Protein AF-A0A952JEX8-F1 (afdb_monomer_lite)

Radius of gyration: 13.99 Å; chains: 1; bounding box: 30×25×37 Å

Foldseek 3Di:
DEAEEEAADAPDDDDPQQVQKDWPAWEQDDPVSQKIKTKIKHAADPDDKYWYKYFYDYPDPAEGEIEITIDRVPGPHRDMDIDIDMDGNNVVCNDPNHNWYAYVNRTYD

Structure (mmCIF, N/CA/C/O backbone):
data_AF-A0A952JEX8-F1
#
_entry.id   AF-A0A952JEX8-F1
#
loop_
_atom_site.group_PDB
_atom_site.id
_atom_site.type_symbol
_atom_site.label_atom_id
_atom_site.label_alt_id
_atom_site.label_comp_id
_atom_site.label_asym_id
_atom_site.label_entity_id
_atom_site.label_seq_id
_atom_site.pdbx_PDB_ins_code
_atom_site.Cartn_x
_atom_site.Cartn_y
_atom_site.Cartn_z
_atom_site.occupancy
_atom_site.B_iso_or_equiv
_atom_site.auth_seq_id
_atom_site.auth_comp_id
_atom_site.auth_asym_id
_atom_site.auth_atom_id
_atom_site.pdbx_PDB_model_num
ATOM 1 N N . MET A 1 1 ? 9.054 -10.906 -0.743 1.00 55.97 1 MET A N 1
ATOM 2 C CA . MET A 1 1 ? 7.869 -10.959 0.148 1.00 55.97 1 MET A CA 1
ATOM 3 C C . MET A 1 1 ? 7.449 -9.541 0.515 1.00 55.97 1 MET A C 1
ATOM 5 O O . MET A 1 1 ? 8.336 -8.776 0.884 1.00 55.97 1 MET A O 1
ATOM 9 N N . PRO A 1 2 ? 6.155 -9.188 0.428 1.00 80.06 2 PRO A N 1
ATOM 10 C CA . PRO A 1 2 ? 5.648 -7.878 0.843 1.00 80.06 2 PRO A CA 1
ATOM 11 C C . PRO A 1 2 ? 5.882 -7.660 2.343 1.00 80.06 2 PRO A C 1
ATOM 13 O O . PRO A 1 2 ? 5.553 -8.528 3.155 1.00 80.06 2 PRO A O 1
ATOM 16 N N . LYS A 1 3 ? 6.475 -6.522 2.718 1.00 87.88 3 LYS A N 1
ATOM 17 C CA . LYS A 1 3 ? 6.835 -6.218 4.115 1.00 87.88 3 LYS A CA 1
ATOM 18 C C . LYS A 1 3 ? 5.897 -5.175 4.710 1.00 87.88 3 LYS A C 1
ATOM 20 O O . LYS A 1 3 ? 5.439 -4.284 4.008 1.00 87.88 3 LYS A O 1
ATOM 25 N N . VAL A 1 4 ? 5.645 -5.281 6.014 1.00 88.75 4 VAL A N 1
ATOM 26 C CA . VAL A 1 4 ? 4.897 -4.283 6.788 1.00 88.75 4 VAL A CA 1
ATOM 27 C C . VAL A 1 4 ? 5.790 -3.766 7.909 1.00 88.75 4 VAL A C 1
ATOM 29 O O . VAL A 1 4 ? 6.262 -4.559 8.724 1.00 88.75 4 VAL A O 1
ATOM 32 N N . LEU A 1 5 ? 6.008 -2.454 7.958 1.00 90.69 5 LEU A N 1
ATOM 33 C CA . LEU A 1 5 ? 6.884 -1.789 8.919 1.00 90.69 5 LEU A CA 1
ATOM 34 C C . LEU A 1 5 ? 6.110 -0.765 9.752 1.00 90.69 5 LEU A C 1
ATOM 36 O O . LEU A 1 5 ? 5.244 -0.044 9.257 1.00 90.69 5 LEU A O 1
ATOM 40 N N . LEU A 1 6 ? 6.443 -0.700 11.040 1.00 87.81 6 LEU A N 1
ATOM 41 C CA . LEU A 1 6 ? 5.962 0.330 11.955 1.00 87.81 6 LEU A CA 1
ATOM 42 C C . LEU A 1 6 ? 7.071 1.367 12.118 1.00 87.81 6 LEU A C 1
ATOM 44 O O . LEU A 1 6 ? 8.112 1.062 12.699 1.00 87.81 6 LEU A O 1
ATOM 48 N N . ASN A 1 7 ? 6.854 2.575 11.611 1.00 86.44 7 ASN A N 1
ATOM 49 C CA . ASN A 1 7 ? 7.814 3.663 11.726 1.00 86.44 7 ASN A CA 1
ATOM 50 C C . ASN A 1 7 ? 7.492 4.509 12.967 1.00 86.44 7 ASN A C 1
ATOM 52 O O . ASN A 1 7 ? 6.348 4.909 13.179 1.00 86.44 7 ASN A O 1
ATOM 56 N N . LYS A 1 8 ? 8.501 4.749 13.811 1.00 85.06 8 LYS A N 1
ATOM 57 C CA . LYS A 1 8 ? 8.367 5.529 15.051 1.00 85.06 8 LYS A CA 1
ATOM 58 C C . LYS A 1 8 ? 8.482 7.040 14.832 1.00 85.06 8 LYS A C 1
ATOM 60 O O . LYS A 1 8 ? 8.188 7.801 15.746 1.00 85.06 8 LYS A O 1
ATOM 65 N N . ASN A 1 9 ? 8.894 7.485 13.651 1.00 86.06 9 ASN A N 1
ATOM 66 C CA . ASN A 1 9 ? 8.922 8.899 13.319 1.00 86.06 9 ASN A CA 1
ATOM 67 C C . ASN A 1 9 ? 7.531 9.343 12.837 1.00 86.06 9 ASN A C 1
ATOM 69 O O . ASN A 1 9 ? 6.966 8.747 11.919 1.00 86.06 9 ASN A O 1
ATOM 73 N N . LYS A 1 10 ? 6.973 10.369 13.489 1.00 78.19 10 LYS A N 1
ATOM 74 C CA . LYS A 1 10 ? 5.641 10.907 13.182 1.00 78.19 10 LYS A CA 1
ATOM 75 C C . LYS A 1 10 ? 5.612 11.776 11.920 1.00 78.19 10 LYS A C 1
ATOM 77 O O . LYS A 1 10 ? 4.573 11.875 11.277 1.00 78.19 10 LYS A O 1
ATOM 82 N N . ASP A 1 11 ? 6.747 12.387 11.588 1.00 80.44 11 ASP A N 1
ATOM 83 C CA . ASP A 1 11 ? 6.884 13.341 10.485 1.00 80.44 11 ASP A CA 1
ATOM 84 C C . ASP A 1 11 ? 7.460 12.672 9.229 1.00 80.44 11 ASP A C 1
ATOM 86 O O . ASP A 1 11 ? 7.602 13.306 8.186 1.00 80.44 11 ASP A O 1
ATOM 90 N N . TRP A 1 12 ? 7.778 11.377 9.318 1.00 88.50 12 TRP A N 1
ATOM 91 C CA . TRP A 1 12 ? 8.317 10.626 8.197 1.00 88.50 12 TRP A CA 1
ATOM 92 C C . TRP A 1 12 ? 7.292 10.500 7.069 1.00 88.50 12 TRP A C 1
ATOM 94 O O . TRP A 1 12 ? 6.126 10.147 7.283 1.00 88.50 12 TRP A O 1
ATOM 104 N N . LYS A 1 13 ? 7.776 10.751 5.857 1.00 87.62 13 LYS A N 1
ATOM 105 C CA . LYS A 1 13 ? 7.082 10.567 4.590 1.00 87.62 13 LYS A CA 1
ATOM 106 C C . LYS A 1 13 ? 8.073 9.956 3.598 1.00 87.62 13 LYS A C 1
ATOM 108 O O . LYS A 1 13 ? 9.268 10.216 3.747 1.00 87.62 13 LYS A O 1
ATOM 113 N N . PRO A 1 14 ? 7.594 9.166 2.630 1.00 91.56 14 PRO A N 1
ATOM 114 C CA . PRO A 1 14 ? 8.455 8.660 1.576 1.00 91.56 14 PRO A CA 1
ATOM 115 C C . PRO A 1 14 ? 8.894 9.786 0.639 1.00 91.56 14 PRO A C 1
ATOM 117 O O . PRO A 1 14 ? 8.210 10.811 0.516 1.00 91.56 14 PRO A O 1
ATOM 120 N N . GLU A 1 15 ? 10.018 9.576 -0.029 1.00 91.81 15 GLU A N 1
ATOM 121 C CA . GLU A 1 15 ? 10.474 10.420 -1.128 1.00 91.81 15 GLU A CA 1
ATOM 122 C C . GLU A 1 15 ? 9.599 10.221 -2.375 1.00 91.81 15 GLU A C 1
ATOM 124 O O . GLU A 1 15 ? 8.876 9.235 -2.506 1.00 91.81 15 GLU A O 1
ATOM 129 N N . ASN A 1 16 ? 9.649 11.161 -3.322 1.00 87.94 16 ASN A N 1
ATOM 130 C CA . ASN A 1 16 ? 8.829 11.073 -4.537 1.00 87.94 16 ASN A CA 1
ATOM 131 C C . ASN A 1 16 ? 9.196 9.860 -5.405 1.00 87.94 16 ASN A C 1
ATOM 133 O O . ASN A 1 16 ? 8.321 9.239 -5.998 1.00 87.94 16 ASN A O 1
ATOM 137 N N . THR A 1 17 ? 10.479 9.511 -5.450 1.00 87.69 17 THR A N 1
ATOM 138 C CA . THR A 1 17 ? 11.012 8.339 -6.160 1.00 87.69 17 THR A CA 1
ATOM 139 C C . THR A 1 17 ? 10.488 7.030 -5.571 1.00 87.69 17 THR A C 1
ATOM 141 O O . THR A 1 17 ? 10.158 6.107 -6.306 1.00 87.69 17 THR A O 1
ATOM 144 N N . GLU A 1 18 ? 10.322 6.977 -4.250 1.00 90.56 18 GLU A N 1
ATOM 145 C CA . GLU A 1 18 ? 9.766 5.838 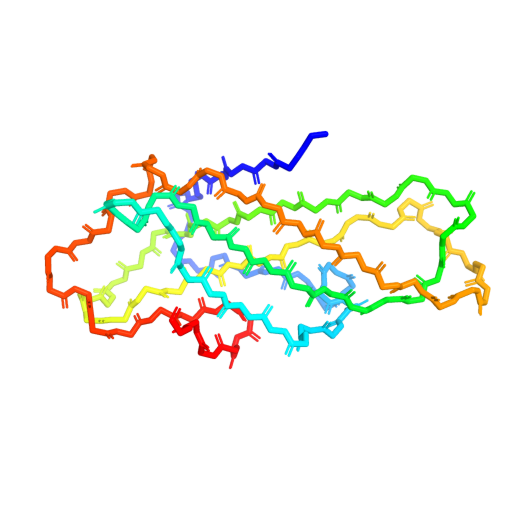-3.514 1.00 90.56 18 GLU A CA 1
ATOM 146 C C . GLU A 1 18 ? 8.258 5.642 -3.746 1.00 90.56 18 GLU A C 1
ATOM 148 O O . GLU A 1 18 ? 7.694 4.621 -3.344 1.00 90.56 18 GLU A O 1
ATOM 153 N N . ILE A 1 19 ? 7.581 6.616 -4.361 1.00 92.06 19 ILE A N 1
ATOM 154 C CA . ILE A 1 19 ? 6.143 6.581 -4.660 1.00 92.06 19 ILE A CA 1
ATOM 155 C C . ILE A 1 19 ? 5.837 6.751 -6.149 1.00 92.06 19 ILE A C 1
ATOM 157 O O . ILE A 1 19 ? 4.704 7.086 -6.498 1.00 92.06 19 ILE A O 1
ATOM 161 N N . ASP A 1 20 ? 6.816 6.491 -7.021 1.00 91.62 20 ASP A N 1
ATOM 162 C CA . ASP A 1 20 ? 6.665 6.558 -8.479 1.00 91.62 20 ASP A CA 1
ATOM 163 C C . ASP A 1 20 ? 5.906 5.339 -9.039 1.00 91.62 20 ASP A C 1
ATOM 165 O O . ASP A 1 20 ? 6.408 4.491 -9.779 1.00 91.62 20 ASP A O 1
ATOM 169 N N . PHE A 1 21 ? 4.656 5.209 -8.604 1.00 94.12 21 PHE A N 1
ATOM 170 C CA . PHE A 1 21 ? 3.712 4.197 -9.048 1.00 94.12 21 PHE A CA 1
ATOM 171 C C . PHE A 1 21 ? 2.280 4.699 -8.869 1.00 94.12 21 PHE A C 1
ATOM 173 O O . PHE A 1 21 ? 1.968 5.557 -8.044 1.00 94.12 21 PHE A O 1
ATOM 180 N N . GLN A 1 22 ? 1.355 4.096 -9.605 1.00 95.69 22 GLN A N 1
ATOM 181 C CA . GLN A 1 22 ? -0.066 4.382 -9.496 1.00 95.69 22 GLN A CA 1
ATOM 182 C C . GLN A 1 22 ? -0.788 3.266 -8.739 1.00 95.69 22 GLN A C 1
ATOM 184 O O . GLN A 1 22 ? -0.752 2.103 -9.140 1.00 95.69 22 GLN A O 1
ATOM 189 N N . ILE A 1 23 ? -1.530 3.616 -7.688 1.00 97.06 23 ILE A N 1
ATOM 190 C CA . ILE A 1 23 ? -2.467 2.692 -7.033 1.00 97.06 23 ILE A CA 1
ATOM 191 C C . ILE A 1 23 ? -3.755 2.643 -7.859 1.00 97.06 23 ILE A C 1
ATOM 193 O O . ILE A 1 23 ? -4.439 3.649 -8.022 1.00 97.06 23 ILE A O 1
ATOM 197 N N . SER A 1 24 ? -4.097 1.464 -8.375 1.00 96.81 24 SER A N 1
ATOM 198 C CA . SER A 1 24 ? -5.342 1.231 -9.122 1.00 96.81 24 SER A CA 1
ATOM 199 C C . SER A 1 24 ? -6.500 0.822 -8.214 1.00 96.81 24 SER A C 1
ATOM 201 O O . SER A 1 24 ? -7.653 1.158 -8.475 1.00 96.81 24 SER A O 1
ATOM 203 N N . SER A 1 25 ? -6.210 0.090 -7.140 1.00 97.38 25 SER A N 1
ATOM 204 C CA . SER A 1 25 ? -7.203 -0.293 -6.137 1.00 97.38 25 SER A CA 1
ATOM 205 C C . SER A 1 25 ? -6.522 -0.659 -4.829 1.00 97.38 25 SER A C 1
ATOM 207 O O . SER A 1 25 ? -5.456 -1.266 -4.857 1.00 97.38 25 SER A O 1
ATOM 209 N N . ALA A 1 26 ? -7.174 -0.376 -3.705 1.00 97.00 26 ALA A N 1
ATOM 210 C CA . ALA A 1 26 ? -6.768 -0.853 -2.391 1.00 97.00 26 ALA A CA 1
ATOM 211 C C . ALA A 1 26 ? -8.011 -1.228 -1.575 1.00 97.00 26 ALA A C 1
ATOM 213 O O . ALA A 1 26 ? -8.916 -0.404 -1.409 1.00 97.00 26 ALA A O 1
ATOM 214 N N . THR A 1 27 ? -8.056 -2.462 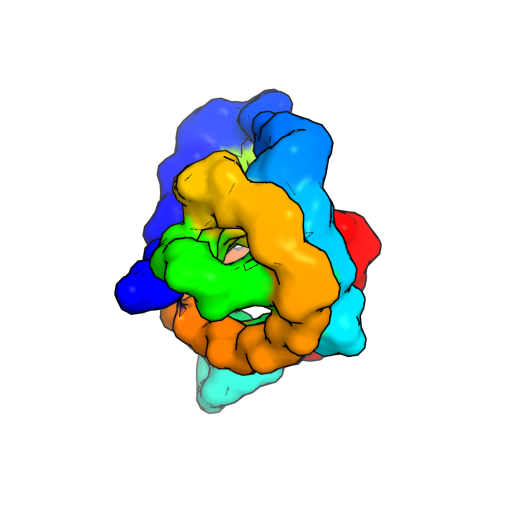-1.079 1.00 95.38 27 THR A N 1
ATOM 215 C CA . THR A 1 27 ? -9.208 -3.022 -0.361 1.00 95.38 27 THR A CA 1
ATOM 216 C C . THR A 1 27 ? -8.771 -3.818 0.858 1.00 95.38 27 THR A C 1
ATOM 218 O O . THR A 1 27 ? -7.811 -4.594 0.792 1.00 95.38 27 THR A O 1
ATOM 221 N N . LEU A 1 28 ? -9.497 -3.678 1.965 1.00 91.94 28 LEU A N 1
ATOM 222 C CA . LEU A 1 28 ? -9.341 -4.571 3.109 1.00 91.94 28 LEU A CA 1
ATOM 223 C C . LEU A 1 28 ? -10.177 -5.838 2.936 1.00 91.94 28 LEU A C 1
ATOM 225 O O . LEU A 1 28 ? -11.393 -5.789 2.770 1.00 91.94 28 LEU A O 1
ATOM 229 N N . SER A 1 29 ? -9.525 -6.989 3.062 1.00 88.75 29 SER A N 1
ATOM 230 C CA . SER A 1 29 ? -10.145 -8.306 2.942 1.00 88.75 29 SER A CA 1
ATOM 231 C C . SER A 1 29 ? -9.890 -9.182 4.178 1.00 88.75 29 SER A C 1
ATOM 233 O O . SER A 1 29 ? -9.088 -8.870 5.071 1.00 88.75 29 SER A O 1
ATOM 235 N N . GLY A 1 30 ? -10.615 -10.302 4.244 1.00 80.75 30 GLY A N 1
ATOM 236 C CA . GLY A 1 30 ? -10.546 -11.282 5.329 1.00 80.75 30 GLY A CA 1
ATOM 237 C C . GLY A 1 30 ? -11.526 -11.016 6.476 1.00 80.75 30 GLY A C 1
ATOM 238 O O . GLY A 1 30 ? -11.977 -9.894 6.699 1.00 80.75 30 GLY A O 1
ATOM 239 N N . LYS A 1 31 ? -11.832 -12.064 7.258 1.00 70.81 31 LYS A N 1
ATOM 240 C CA . LYS A 1 31 ? -12.864 -12.049 8.322 1.00 70.81 31 LYS A CA 1
ATOM 241 C C . LYS A 1 31 ? -12.688 -10.934 9.366 1.00 70.81 31 LYS A C 1
ATOM 243 O O . LYS A 1 31 ? -13.658 -10.527 9.991 1.00 70.81 31 LYS A O 1
ATOM 248 N N . LYS A 1 32 ? -11.455 -10.456 9.573 1.00 75.12 32 LYS A N 1
ATOM 249 C CA . LYS A 1 32 ? -11.108 -9.384 10.525 1.00 75.12 32 LYS A CA 1
ATOM 250 C C . LYS A 1 32 ? -10.455 -8.170 9.854 1.00 75.12 32 LYS A C 1
ATOM 252 O O . LYS A 1 32 ? -9.757 -7.424 10.536 1.00 75.12 32 LYS A O 1
ATOM 257 N N . LYS A 1 33 ? -10.617 -8.001 8.533 1.00 81.00 33 LYS A N 1
ATOM 258 C CA . LYS A 1 33 ? -9.929 -6.954 7.751 1.00 81.00 33 LYS A CA 1
ATOM 259 C C . LYS A 1 33 ? -8.412 -6.943 8.005 1.00 81.00 33 LYS A C 1
ATOM 261 O O . LYS A 1 33 ? -7.793 -5.906 8.223 1.00 81.00 33 LYS A O 1
ATOM 266 N N . ASN A 1 34 ? -7.824 -8.137 8.069 1.00 88.62 34 ASN A N 1
ATOM 267 C CA . ASN A 1 34 ? -6.418 -8.357 8.412 1.00 88.62 34 ASN A CA 1
ATOM 268 C C . ASN A 1 34 ? -5.509 -8.440 7.182 1.00 88.62 34 ASN A C 1
ATOM 270 O O . ASN A 1 34 ? -4.301 -8.626 7.334 1.00 88.62 34 ASN A O 1
ATOM 274 N N . SER A 1 35 ? -6.082 -8.311 5.991 1.00 91.62 35 SER A N 1
ATOM 275 C CA . SER A 1 35 ? -5.361 -8.302 4.734 1.00 91.62 35 SER A CA 1
ATOM 276 C C . SER A 1 35 ? -5.659 -7.019 3.973 1.00 91.62 35 SER A C 1
ATOM 278 O O . SER A 1 35 ? -6.822 -6.667 3.810 1.00 91.62 35 SER A O 1
ATOM 280 N N . LEU A 1 36 ? -4.616 -6.342 3.506 1.00 94.25 36 LEU A N 1
ATOM 281 C CA . LEU A 1 36 ? -4.719 -5.239 2.560 1.00 94.25 36 LEU A CA 1
ATOM 282 C C . LEU A 1 36 ? -4.284 -5.751 1.192 1.00 94.25 36 LEU A C 1
ATOM 284 O O . LEU A 1 36 ? -3.125 -6.125 1.007 1.00 94.25 36 LEU A O 1
ATOM 288 N N . GLU A 1 37 ? -5.222 -5.784 0.259 1.00 96.00 37 GLU A N 1
ATOM 289 C CA . GLU A 1 37 ? -4.991 -6.162 -1.131 1.00 96.00 37 GLU A CA 1
ATOM 290 C C . GLU A 1 37 ? -4.909 -4.882 -1.957 1.00 96.00 37 GLU A C 1
ATOM 292 O O . GLU A 1 37 ? -5.815 -4.049 -1.914 1.00 96.00 37 GLU A O 1
ATOM 297 N N . THR A 1 38 ? -3.795 -4.692 -2.659 1.00 96.38 38 THR A N 1
ATOM 298 C CA . THR A 1 38 ? -3.542 -3.509 -3.481 1.00 96.38 38 THR A CA 1
ATOM 299 C C . THR A 1 38 ? -3.112 -3.910 -4.882 1.00 96.38 38 THR A C 1
ATOM 301 O O . THR A 1 38 ? -2.400 -4.898 -5.062 1.00 96.38 38 THR A O 1
ATOM 304 N N . LYS A 1 39 ? -3.543 -3.138 -5.877 1.00 97.25 39 LYS A N 1
ATOM 305 C CA . LYS A 1 39 ? -3.076 -3.253 -7.259 1.00 97.25 39 LYS A CA 1
ATOM 306 C C . LYS A 1 39 ? -2.327 -1.988 -7.617 1.00 97.25 39 LYS A C 1
ATOM 308 O O . LYS A 1 39 ? -2.881 -0.894 -7.492 1.00 97.25 39 LYS A O 1
ATOM 313 N N . VAL A 1 40 ? -1.094 -2.144 -8.075 1.00 96.50 40 VAL A N 1
ATOM 314 C CA . VAL A 1 40 ? -0.225 -1.034 -8.470 1.00 96.50 40 VAL A CA 1
ATOM 315 C C . VAL A 1 40 ? 0.193 -1.158 -9.925 1.00 96.50 40 VAL A C 1
ATOM 317 O O . VAL A 1 40 ? 0.287 -2.264 -10.459 1.00 96.50 40 VAL A O 1
ATOM 320 N N . LYS A 1 41 ? 0.446 -0.012 -10.548 1.00 95.69 41 LYS A N 1
ATOM 321 C CA . LYS A 1 41 ? 1.017 0.110 -11.886 1.00 95.69 41 LYS A CA 1
ATOM 322 C C . LYS A 1 41 ? 2.287 0.938 -11.813 1.00 95.69 41 LYS A C 1
ATOM 324 O O . LYS A 1 41 ? 2.268 1.986 -11.174 1.00 95.69 41 LYS A O 1
ATOM 329 N N . TYR A 1 42 ? 3.360 0.485 -12.438 1.00 93.69 42 TYR A N 1
ATOM 330 C CA . TYR A 1 42 ? 4.643 1.186 -12.427 1.00 93.69 42 TYR A CA 1
ATOM 331 C C . TYR A 1 42 ? 5.443 0.886 -13.696 1.00 93.69 42 TYR A C 1
ATOM 333 O O . TYR A 1 42 ? 5.191 -0.113 -14.379 1.00 93.69 42 TYR A O 1
ATOM 341 N N . GLY A 1 43 ? 6.375 1.783 -14.016 1.00 92.06 43 GLY A N 1
ATOM 342 C CA . GLY A 1 43 ? 7.366 1.584 -15.072 1.00 92.06 43 GLY A CA 1
ATOM 343 C C . GLY A 1 43 ? 8.535 0.720 -14.593 1.00 92.06 43 GLY A C 1
ATOM 344 O O . GLY A 1 43 ? 8.844 0.698 -13.402 1.00 92.06 43 GLY A O 1
ATOM 345 N N . GLY A 1 44 ? 9.170 0.004 -15.516 1.00 88.38 44 GLY A N 1
ATOM 346 C CA . GLY A 1 44 ? 10.209 -0.983 -15.213 1.00 88.38 44 GLY A CA 1
ATOM 347 C C . GLY A 1 44 ? 9.680 -2.413 -15.296 1.00 88.38 44 GLY A C 1
ATOM 348 O O . GLY A 1 44 ? 8.658 -2.672 -15.930 1.00 88.38 44 GLY A O 1
ATOM 349 N N . GLY A 1 45 ? 10.382 -3.359 -14.679 1.00 83.56 45 GLY A N 1
ATOM 350 C CA . GLY A 1 45 ? 10.021 -4.783 -14.648 1.00 83.56 45 GLY A CA 1
ATOM 351 C C . GLY A 1 45 ? 11.094 -5.710 -15.209 1.00 83.56 45 GLY A C 1
ATOM 352 O O . GLY A 1 45 ? 10.897 -6.924 -15.250 1.00 83.56 45 GLY A O 1
ATOM 353 N N . CYS A 1 46 ? 12.220 -5.148 -15.637 1.00 87.62 46 CYS A N 1
ATOM 354 C CA . CYS A 1 46 ? 13.405 -5.894 -16.024 1.00 87.62 46 CYS A CA 1
ATOM 355 C C . CYS A 1 46 ? 14.239 -6.304 -14.787 1.00 87.62 46 CYS A C 1
ATOM 357 O O . CYS A 1 46 ? 15.002 -7.270 -14.855 1.00 87.62 46 CYS A O 1
ATOM 359 N N . ARG A 1 47 ? 14.099 -5.595 -13.657 1.00 88.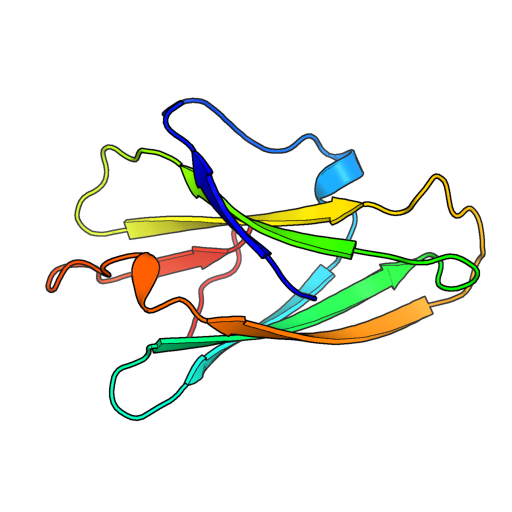62 47 ARG A N 1
ATOM 360 C CA . ARG A 1 47 ? 14.723 -5.923 -12.363 1.00 88.62 47 ARG A CA 1
ATOM 361 C C . ARG A 1 47 ? 13.690 -6.283 -11.300 1.00 88.62 47 ARG A C 1
ATOM 363 O O . ARG A 1 47 ? 12.480 -6.254 -11.518 1.00 88.62 47 ARG A O 1
ATOM 370 N N . VAL A 1 48 ? 14.180 -6.675 -10.127 1.00 87.06 48 VAL A N 1
ATOM 371 C CA . VAL A 1 48 ? 13.325 -7.011 -8.989 1.00 87.06 48 VAL A CA 1
ATOM 372 C C . VAL A 1 48 ? 12.801 -5.729 -8.356 1.00 87.06 48 VAL A C 1
ATOM 374 O O . VAL A 1 48 ? 13.546 -4.995 -7.719 1.00 87.06 48 VAL A O 1
ATOM 377 N N . HIS A 1 49 ? 11.493 -5.519 -8.451 1.00 90.06 49 HIS A N 1
ATOM 378 C CA . HIS A 1 49 ? 10.818 -4.453 -7.724 1.00 90.06 49 HIS A CA 1
ATOM 379 C C . HIS A 1 49 ? 10.288 -4.968 -6.390 1.00 90.06 49 HIS A C 1
ATOM 381 O O . HIS A 1 49 ? 9.701 -6.055 -6.305 1.00 90.06 49 HIS A O 1
ATOM 387 N N . SER A 1 50 ? 10.457 -4.176 -5.336 1.00 91.81 50 SER A N 1
ATOM 388 C CA . SER A 1 50 ? 9.952 -4.527 -4.012 1.00 91.81 50 SER A CA 1
ATOM 389 C C . SER A 1 50 ? 9.018 -3.458 -3.469 1.00 91.81 50 SER A C 1
ATOM 391 O O . SER A 1 50 ? 9.174 -2.275 -3.746 1.00 91.81 50 SER A O 1
ATOM 393 N N . PHE A 1 51 ? 8.025 -3.900 -2.699 1.00 94.44 51 PHE A N 1
ATOM 394 C CA . PHE A 1 51 ? 7.032 -3.023 -2.100 1.00 94.44 51 PHE A CA 1
ATOM 395 C C . PHE A 1 51 ? 6.960 -3.234 -0.594 1.00 94.44 51 PHE A C 1
ATOM 397 O O . PHE A 1 51 ? 6.920 -4.372 -0.098 1.00 94.44 51 PHE A O 1
ATOM 404 N N . GLN A 1 52 ? 6.909 -2.124 0.134 1.00 95.00 52 GLN A N 1
ATOM 405 C CA . GLN A 1 52 ? 6.850 -2.102 1.588 1.00 95.00 52 GLN A CA 1
ATOM 406 C C . GLN A 1 52 ? 5.712 -1.203 2.055 1.00 95.00 52 GLN A C 1
ATOM 408 O O . GLN A 1 52 ? 5.560 -0.078 1.597 1.00 95.00 52 GLN A O 1
ATOM 413 N N . LEU A 1 53 ? 4.905 -1.705 2.984 1.00 95.06 53 LEU A N 1
ATOM 414 C CA . LEU A 1 53 ? 3.837 -0.950 3.617 1.00 95.06 53 LEU A CA 1
ATOM 415 C C . LEU A 1 53 ? 4.333 -0.401 4.953 1.00 95.06 53 LEU A C 1
ATOM 417 O O . LEU A 1 53 ? 4.661 -1.158 5.865 1.00 95.06 53 LEU A O 1
ATOM 421 N N . ILE A 1 54 ? 4.345 0.912 5.091 1.00 93.06 54 ILE A N 1
ATOM 422 C CA . ILE A 1 54 ? 4.847 1.625 6.256 1.00 93.06 54 ILE A CA 1
ATOM 423 C C . ILE A 1 54 ? 3.681 2.314 6.961 1.00 93.06 54 ILE A C 1
ATOM 425 O O . ILE A 1 54 ? 2.890 3.040 6.357 1.00 93.06 54 ILE A O 1
ATOM 429 N N . LYS A 1 55 ? 3.586 2.091 8.272 1.00 90.88 55 LYS A N 1
ATOM 430 C CA . LYS A 1 55 ? 2.688 2.818 9.169 1.00 90.88 55 LYS A CA 1
ATOM 431 C C . LYS A 1 55 ? 3.521 3.707 10.096 1.00 90.88 55 LYS A C 1
ATOM 433 O O . LYS A 1 55 ? 4.140 3.165 11.017 1.00 90.88 55 LYS A O 1
ATOM 438 N N . PRO A 1 56 ? 3.531 5.033 9.908 1.00 87.50 56 PRO A N 1
ATOM 439 C CA . PRO A 1 56 ? 4.159 5.939 10.854 1.00 87.50 56 PRO A CA 1
ATOM 440 C C . PRO A 1 56 ? 3.326 6.105 12.127 1.00 87.50 56 PRO A C 1
ATOM 442 O O . PRO A 1 56 ? 2.143 5.744 12.194 1.00 87.50 56 PRO A O 1
ATOM 445 N N . ILE A 1 57 ? 3.951 6.674 13.157 1.00 84.19 57 ILE A N 1
ATOM 446 C CA . ILE A 1 57 ? 3.211 7.211 14.297 1.00 84.19 57 ILE A CA 1
ATOM 447 C C . ILE A 1 57 ? 2.367 8.373 13.788 1.00 84.19 57 ILE A C 1
ATOM 449 O O . ILE A 1 57 ? 2.845 9.250 13.086 1.00 84.19 57 ILE A O 1
ATOM 453 N N . GLN A 1 58 ? 1.095 8.389 14.156 1.00 77.38 58 GLN A N 1
ATOM 454 C CA . GLN A 1 58 ? 0.168 9.414 13.701 1.00 77.38 58 GLN A CA 1
ATOM 455 C C . GLN A 1 58 ? -0.658 9.942 14.865 1.00 77.38 58 GLN A C 1
ATOM 457 O O . GLN A 1 58 ? -1.105 9.179 15.727 1.00 77.38 58 GLN A O 1
ATOM 462 N N . ALA A 1 59 ? -0.877 11.257 14.860 1.00 65.75 59 ALA A N 1
ATOM 463 C CA . ALA A 1 59 ? -1.694 11.941 15.855 1.00 65.75 59 ALA A CA 1
ATOM 464 C C . ALA A 1 59 ? -3.199 11.700 15.637 1.00 65.75 59 ALA A C 1
ATOM 466 O O . ALA A 1 59 ? -3.964 11.651 16.601 1.00 65.75 59 ALA A O 1
ATOM 467 N N . SER A 1 60 ? -3.628 11.497 14.382 1.00 79.06 60 SER A N 1
ATOM 468 C CA . SER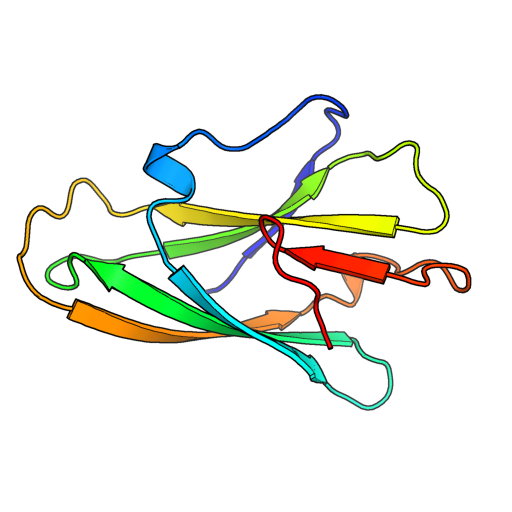 A 1 60 ? -5.043 11.301 14.053 1.00 79.06 60 SER A CA 1
ATOM 469 C C . SER A 1 60 ? -5.587 9.984 14.618 1.00 79.06 60 SER A C 1
ATOM 471 O O . SER A 1 60 ? -4.989 8.909 14.472 1.00 79.06 60 SER A O 1
ATOM 473 N N . LYS A 1 61 ? -6.742 10.082 15.288 1.00 75.56 61 LYS A N 1
ATOM 474 C CA . LYS A 1 61 ? -7.483 8.937 15.837 1.00 75.56 61 LYS A CA 1
ATOM 475 C C . LYS A 1 61 ? -8.429 8.313 14.806 1.00 75.56 61 LYS A C 1
ATOM 477 O O . LYS A 1 61 ? -8.573 7.091 14.808 1.00 75.56 61 LYS A O 1
ATOM 482 N N . ASP A 1 62 ? -8.996 9.134 13.925 1.00 86.06 62 ASP A N 1
ATOM 483 C CA . ASP A 1 62 ? -10.077 8.744 13.012 1.00 86.06 62 ASP A CA 1
ATOM 484 C C . ASP A 1 62 ? -9.558 8.347 11.622 1.00 86.06 62 ASP A C 1
ATOM 486 O O . ASP A 1 62 ? -10.172 7.512 10.956 1.00 86.06 62 ASP A O 1
ATOM 490 N N . THR A 1 63 ? -8.402 8.878 11.213 1.00 87.50 63 THR A N 1
ATOM 491 C CA . THR A 1 63 ? -7.763 8.560 9.929 1.00 87.50 63 THR A CA 1
ATOM 492 C C . THR A 1 63 ? -6.481 7.780 10.161 1.00 87.50 63 THR A C 1
ATOM 494 O O . THR A 1 63 ? -5.617 8.220 10.918 1.00 87.50 63 THR A O 1
ATOM 497 N N . LEU A 1 64 ? -6.332 6.635 9.500 1.00 89.06 64 LEU A N 1
ATOM 498 C CA . LEU A 1 64 ? -5.087 5.878 9.429 1.00 89.06 64 LEU A CA 1
ATOM 499 C C . LEU A 1 64 ? -4.384 6.146 8.101 1.00 89.06 64 LEU A C 1
ATOM 501 O O . LEU A 1 64 ? -4.855 5.706 7.058 1.00 89.06 64 LEU A O 1
ATOM 505 N N . GLN A 1 65 ? -3.245 6.823 8.156 1.00 90.94 65 GLN A N 1
ATOM 506 C CA . GLN A 1 65 ? -2.357 7.013 7.023 1.00 90.94 65 GLN A CA 1
ATOM 507 C C . GLN A 1 65 ? -1.356 5.859 6.945 1.00 90.94 65 GLN A C 1
ATOM 509 O O . GLN A 1 65 ? -0.636 5.562 7.901 1.00 90.94 65 GLN A O 1
ATOM 514 N N . LEU A 1 66 ? -1.302 5.228 5.781 1.00 92.50 66 LEU A N 1
ATOM 515 C CA . LEU A 1 66 ? -0.309 4.240 5.394 1.00 92.50 66 LEU A CA 1
ATOM 516 C C . LEU A 1 66 ? 0.461 4.761 4.182 1.00 92.50 66 LEU A C 1
ATOM 518 O O . LEU A 1 66 ? -0.069 5.524 3.367 1.00 92.50 66 LEU A O 1
ATOM 522 N N . TYR A 1 67 ? 1.706 4.322 4.065 1.00 94.50 67 TYR A N 1
ATOM 523 C CA . TYR A 1 67 ? 2.559 4.613 2.925 1.00 94.50 67 TYR A CA 1
ATOM 524 C C . TYR A 1 67 ? 3.027 3.303 2.312 1.00 94.50 67 TYR A C 1
ATOM 526 O O . TYR A 1 67 ? 3.653 2.486 2.977 1.00 94.50 67 TYR A O 1
ATOM 534 N N . LEU A 1 68 ? 2.679 3.077 1.058 1.00 95.88 68 LEU A N 1
ATOM 535 C CA . LEU A 1 68 ? 3.296 2.085 0.207 1.00 95.88 68 LEU A CA 1
ATOM 536 C C . LEU A 1 68 ? 4.544 2.723 -0.406 1.00 95.88 68 LEU A C 1
ATOM 538 O O . LEU A 1 68 ? 4.467 3.816 -0.960 1.00 95.88 68 LEU A O 1
ATOM 542 N N . VAL A 1 69 ? 5.673 2.046 -0.265 1.00 95.19 69 VAL A N 1
ATOM 543 C CA . VAL A 1 69 ? 6.969 2.445 -0.812 1.00 95.19 69 VAL A CA 1
ATOM 544 C C . VAL A 1 69 ? 7.417 1.400 -1.815 1.00 95.19 69 VAL A C 1
ATOM 546 O O . VAL A 1 69 ? 7.225 0.200 -1.587 1.00 95.19 69 VAL A O 1
ATOM 549 N N . HIS A 1 70 ? 7.987 1.873 -2.912 1.00 93.69 70 HIS A N 1
ATOM 550 C CA . HIS A 1 70 ? 8.504 1.108 -4.030 1.00 93.69 70 HIS A CA 1
ATOM 551 C C . HIS A 1 70 ? 10.015 1.285 -4.120 1.00 93.69 70 HIS A C 1
ATOM 553 O O . HIS A 1 70 ? 10.514 2.401 -4.102 1.00 93.69 70 HIS A O 1
ATOM 559 N N . GLU A 1 71 ? 10.724 0.166 -4.220 1.00 91.50 71 GLU A N 1
ATOM 560 C CA . GLU A 1 71 ? 12.144 0.130 -4.557 1.00 91.50 71 GLU A CA 1
ATOM 561 C C . GLU A 1 71 ? 12.271 -0.475 -5.952 1.00 91.50 71 GLU A C 1
ATOM 563 O O . GLU A 1 71 ? 11.797 -1.598 -6.185 1.00 91.50 71 GLU A O 1
ATOM 568 N N . SER A 1 72 ? 12.867 0.285 -6.868 1.00 86.56 72 SER A N 1
ATOM 569 C CA . SER A 1 72 ? 12.996 -0.076 -8.280 1.00 86.56 72 SER A CA 1
ATOM 570 C C . SER A 1 72 ? 14.380 -0.593 -8.653 1.00 86.56 72 SER A C 1
ATOM 572 O O . SER A 1 72 ? 14.546 -1.044 -9.784 1.00 86.56 72 SER A O 1
ATOM 574 N N . ASP A 1 73 ? 15.361 -0.537 -7.743 1.00 87.81 73 ASP A N 1
ATOM 575 C CA . ASP A 1 73 ? 16.746 -0.945 -8.016 1.00 87.81 73 ASP A CA 1
ATOM 576 C C . ASP A 1 73 ? 17.314 -0.269 -9.284 1.00 87.81 73 ASP A C 1
ATOM 578 O O . ASP A 1 73 ? 17.991 -0.884 -10.113 1.00 87.81 73 ASP A O 1
ATOM 582 N N . ASN A 1 74 ? 16.980 1.017 -9.472 1.00 83.44 74 ASN A N 1
ATOM 583 C CA . ASN A 1 74 ? 17.336 1.830 -10.641 1.00 83.44 74 ASN A CA 1
ATOM 584 C C . ASN A 1 74 ? 16.952 1.193 -11.995 1.00 83.44 74 ASN A C 1
ATOM 586 O O . ASN A 1 74 ? 17.699 1.295 -12.976 1.00 83.44 74 ASN A O 1
ATOM 590 N N . ASP A 1 75 ? 15.806 0.510 -12.064 1.00 86.44 75 ASP A N 1
ATOM 591 C CA . ASP A 1 75 ? 15.305 -0.075 -13.307 1.00 86.44 75 ASP A CA 1
ATOM 592 C C . ASP A 1 75 ? 14.788 0.997 -14.284 1.00 86.44 75 ASP A C 1
ATOM 594 O O . ASP A 1 75 ? 13.708 1.557 -14.116 1.00 86.44 75 ASP A O 1
ATOM 598 N N . MET A 1 76 ? 15.563 1.259 -15.339 1.00 84.94 76 MET A N 1
ATOM 599 C CA . MET A 1 76 ? 15.228 2.209 -16.412 1.00 84.94 76 MET A CA 1
ATOM 600 C C . MET A 1 76 ? 14.463 1.566 -17.586 1.00 84.94 76 MET A C 1
ATOM 602 O O . MET A 1 76 ? 14.296 2.174 -18.648 1.00 84.94 76 MET A O 1
ATOM 606 N N . CYS A 1 77 ? 14.038 0.312 -17.440 1.00 89.31 77 CYS A N 1
ATOM 607 C CA . CYS A 1 77 ? 13.288 -0.425 -18.450 1.00 89.31 77 CYS A CA 1
ATOM 608 C C . CYS A 1 77 ? 11.935 0.250 -18.748 1.00 89.31 77 CYS A C 1
ATOM 610 O O . CYS A 1 77 ? 11.242 0.737 -17.860 1.00 89.31 77 CYS A O 1
ATOM 612 N N . ARG A 1 78 ? 11.527 0.267 -20.024 1.00 88.69 78 ARG A N 1
ATOM 613 C CA . ARG A 1 78 ? 10.272 0.907 -20.478 1.00 88.69 78 ARG A CA 1
ATOM 614 C C . ARG A 1 78 ? 9.045 -0.003 -20.388 1.00 88.69 78 ARG A C 1
ATOM 616 O O . ARG A 1 78 ? 8.001 0.314 -20.955 1.00 88.69 78 ARG A O 1
ATOM 623 N N . ALA A 1 79 ? 9.175 -1.155 -19.737 1.00 90.75 79 ALA A N 1
ATOM 624 C CA . ALA A 1 79 ? 8.042 -2.033 -19.510 1.00 90.75 79 ALA A CA 1
ATOM 625 C C . ALA A 1 79 ? 7.037 -1.368 -18.556 1.00 90.75 79 ALA A C 1
ATOM 627 O O . ALA A 1 79 ? 7.379 -0.484 -17.770 1.00 90.75 79 ALA A O 1
ATOM 628 N N . PHE A 1 80 ? 5.776 -1.775 -18.677 1.00 91.69 80 PHE A N 1
ATOM 629 C CA . PHE A 1 80 ? 4.692 -1.292 -17.836 1.00 91.69 80 PHE A CA 1
ATOM 630 C C . PHE A 1 80 ? 4.068 -2.480 -17.121 1.00 91.69 80 PHE A C 1
ATOM 632 O O . PHE A 1 80 ? 3.476 -3.359 -17.754 1.00 91.69 80 PHE A O 1
ATOM 639 N N . VAL A 1 81 ? 4.226 -2.522 -15.802 1.00 94.06 81 VAL A N 1
ATOM 640 C CA . VAL A 1 81 ? 3.857 -3.680 -14.990 1.00 94.06 81 VAL A CA 1
ATOM 641 C C . VAL A 1 81 ? 2.627 -3.362 -14.163 1.00 94.06 81 VAL A C 1
ATOM 643 O O . VAL A 1 81 ? 2.536 -2.315 -13.523 1.00 94.06 81 VAL A O 1
ATOM 646 N N . MET A 1 82 ? 1.688 -4.307 -14.137 1.00 95.62 82 MET A N 1
ATOM 647 C CA . MET A 1 82 ? 0.604 -4.342 -13.162 1.00 95.62 82 MET A CA 1
ATOM 648 C C . MET A 1 82 ? 0.904 -5.431 -12.142 1.00 95.62 82 MET A C 1
ATOM 650 O O . MET A 1 82 ? 1.148 -6.575 -12.521 1.00 95.62 82 MET A O 1
ATOM 654 N N . ASN A 1 83 ? 0.881 -5.086 -10.857 1.00 93.81 83 ASN A N 1
ATOM 655 C CA . ASN A 1 83 ? 1.188 -6.032 -9.793 1.00 93.81 83 ASN A CA 1
ATOM 656 C C . ASN A 1 83 ? 0.103 -6.033 -8.716 1.00 93.81 83 ASN A C 1
ATOM 658 O O . ASN A 1 83 ? -0.334 -4.974 -8.257 1.00 93.81 83 ASN A O 1
ATOM 662 N N . GLU A 1 84 ? -0.301 -7.229 -8.299 1.00 95.69 84 GLU A N 1
ATOM 663 C CA . GLU A 1 84 ? -1.227 -7.438 -7.190 1.00 95.69 84 GLU A CA 1
ATOM 664 C C . GLU A 1 84 ? -0.437 -7.820 -5.942 1.00 95.69 84 GLU A C 1
ATOM 666 O O . GLU A 1 84 ? 0.292 -8.812 -5.912 1.00 95.69 84 GLU A O 1
ATOM 671 N N . ILE A 1 85 ? -0.570 -7.019 -4.889 1.00 95.31 85 ILE A N 1
ATOM 672 C CA . ILE A 1 85 ? 0.227 -7.151 -3.676 1.00 95.31 85 ILE A CA 1
ATOM 673 C C . ILE A 1 85 ? -0.708 -7.322 -2.489 1.00 95.31 85 ILE A C 1
ATOM 675 O O . ILE A 1 85 ? -1.639 -6.544 -2.275 1.00 95.31 85 ILE A O 1
ATOM 679 N N . LYS A 1 86 ? -0.430 -8.344 -1.683 1.00 95.38 86 LYS A N 1
ATOM 680 C CA . LYS A 1 86 ? -1.190 -8.666 -0.479 1.00 95.38 86 LYS A CA 1
ATOM 681 C C . LYS A 1 86 ? -0.331 -8.466 0.761 1.00 95.38 86 LYS A C 1
ATOM 683 O O . LYS A 1 86 ? 0.697 -9.121 0.926 1.00 95.38 86 LYS A O 1
ATOM 688 N N . PHE A 1 87 ? -0.774 -7.588 1.654 1.00 94.50 87 PHE A N 1
ATOM 689 C CA . PHE A 1 87 ? -0.114 -7.310 2.926 1.00 94.50 87 PHE A CA 1
ATOM 690 C C . PHE A 1 87 ? -0.924 -7.862 4.092 1.00 94.50 87 PHE A C 1
ATOM 692 O O . PHE A 1 87 ? -2.118 -7.600 4.223 1.00 94.50 87 PHE A O 1
ATOM 699 N N . ASN A 1 88 ? -0.256 -8.564 5.006 1.00 91.50 88 ASN A N 1
ATOM 700 C CA . ASN A 1 88 ? -0.853 -8.918 6.287 1.00 91.50 88 ASN A CA 1
ATOM 701 C C . ASN A 1 88 ? -0.788 -7.714 7.239 1.00 91.50 88 ASN A C 1
ATOM 703 O O . ASN A 1 88 ? 0.261 -7.405 7.805 1.00 91.50 88 ASN A O 1
ATOM 707 N N . VAL A 1 89 ? -1.927 -7.058 7.448 1.00 91.00 89 VAL A N 1
ATOM 708 C CA . VAL A 1 89 ? -2.060 -5.850 8.277 1.00 91.00 89 VAL A CA 1
ATOM 709 C C . VAL A 1 89 ? -2.551 -6.134 9.697 1.00 91.00 89 VAL A C 1
ATOM 711 O O . VAL A 1 89 ? -2.801 -5.204 10.462 1.00 91.00 89 VAL A O 1
ATOM 714 N N . SER A 1 90 ? -2.628 -7.406 10.110 1.00 87.12 90 SER A N 1
ATOM 715 C CA . SER A 1 90 ? -3.024 -7.786 11.481 1.00 87.12 90 SER A CA 1
ATOM 716 C C . SER A 1 90 ? -2.187 -7.095 12.567 1.00 87.12 90 SER A C 1
ATOM 718 O O . SER A 1 90 ? -2.712 -6.704 13.610 1.00 87.12 90 SER A O 1
ATOM 720 N N . LYS A 1 91 ? -0.893 -6.875 12.298 1.00 83.31 91 LYS A N 1
ATOM 721 C CA . LYS A 1 91 ? 0.047 -6.208 13.213 1.00 83.31 91 LYS A CA 1
ATOM 722 C C . LYS A 1 91 ? -0.167 -4.698 13.324 1.00 83.31 91 LYS A C 1
ATOM 724 O O . LYS A 1 91 ? 0.327 -4.092 14.272 1.00 83.31 91 LYS A O 1
ATOM 729 N N . LEU A 1 92 ? -0.918 -4.081 12.408 1.00 81.19 92 LEU A N 1
ATOM 730 C CA . LEU A 1 92 ? -1.145 -2.636 12.423 1.00 81.19 92 LEU A CA 1
ATOM 731 C C . LEU A 1 92 ? -2.112 -2.194 13.529 1.00 81.19 92 LEU A C 1
ATOM 733 O O . LEU A 1 92 ? -2.207 -0.989 13.758 1.00 81.19 92 LEU A O 1
ATOM 737 N N . LYS A 1 93 ? -2.790 -3.123 14.231 1.00 73.56 93 LYS A N 1
ATOM 738 C CA . LYS A 1 93 ? -3.771 -2.838 15.300 1.00 73.56 93 LYS A CA 1
ATOM 739 C C . LYS A 1 93 ? -4.686 -1.670 14.908 1.00 73.56 93 LYS A C 1
ATOM 741 O O . LYS A 1 93 ? -4.628 -0.596 15.511 1.00 73.56 93 LYS A O 1
ATOM 746 N N . LEU A 1 94 ? -5.468 -1.864 13.842 1.00 72.62 94 LEU A N 1
ATOM 747 C CA . LEU A 1 94 ? -6.477 -0.895 13.408 1.00 72.62 94 LEU A CA 1
ATOM 748 C C . LEU A 1 94 ? -7.344 -0.535 14.622 1.00 72.62 94 LEU A C 1
ATOM 750 O O . LEU A 1 94 ? -7.877 -1.424 15.291 1.00 72.62 94 LEU A O 1
ATOM 754 N N . LYS A 1 95 ? -7.410 0.754 14.974 1.00 72.19 95 LYS A N 1
ATOM 755 C CA . LYS A 1 95 ? -8.200 1.184 16.131 1.00 72.19 95 LYS A CA 1
ATOM 756 C C . LYS A 1 95 ? -9.674 0.985 15.784 1.00 72.19 95 LYS A C 1
ATOM 758 O O . LYS A 1 95 ? -10.070 1.229 14.649 1.00 72.19 95 LYS A O 1
ATOM 763 N N . LYS A 1 96 ? -10.502 0.608 16.765 1.00 71.00 96 LYS A N 1
ATOM 764 C CA . LYS A 1 96 ? -11.959 0.463 16.568 1.00 71.00 96 LYS A CA 1
ATOM 765 C C . LYS A 1 96 ? -12.614 1.729 15.991 1.00 71.00 96 LYS A C 1
ATOM 767 O O . LYS A 1 96 ? -13.601 1.623 15.282 1.00 71.00 96 LYS A O 1
ATOM 772 N N . ASN A 1 97 ? -12.034 2.896 16.267 1.00 76.88 97 ASN A N 1
ATOM 773 C CA . ASN A 1 97 ? -12.557 4.197 15.852 1.00 76.88 97 ASN A CA 1
ATOM 774 C C . ASN A 1 97 ? -11.940 4.708 14.539 1.00 76.88 97 ASN A C 1
ATOM 776 O O . ASN A 1 97 ? -12.221 5.833 14.140 1.00 76.88 97 ASN A O 1
ATOM 780 N N . THR A 1 98 ? -11.080 3.929 13.874 1.00 80.12 98 THR A N 1
ATOM 781 C CA . THR A 1 98 ? -10.561 4.308 12.556 1.00 80.12 98 THR A CA 1
ATOM 782 C C . THR A 1 9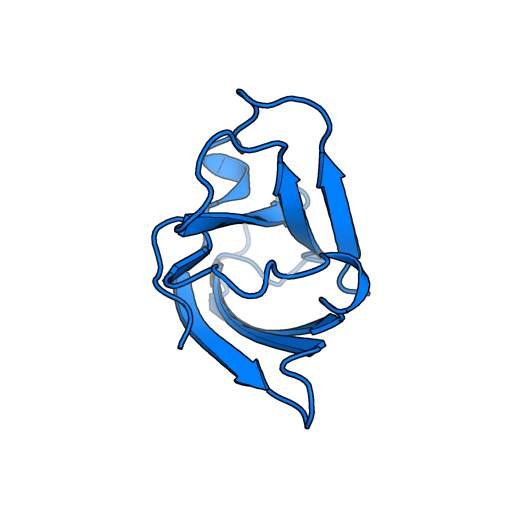8 ? -11.710 4.278 11.549 1.00 80.12 98 THR A C 1
ATOM 784 O O . THR A 1 98 ? -12.253 3.215 11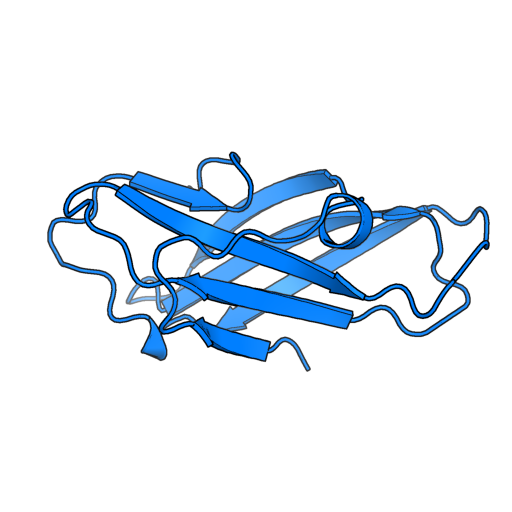.258 1.00 80.12 98 THR A O 1
ATOM 787 N N . LYS A 1 99 ? -12.074 5.451 11.031 1.00 83.56 99 LYS A N 1
ATOM 788 C CA . LYS A 1 99 ? -13.144 5.644 10.045 1.00 83.56 99 LYS A CA 1
ATOM 789 C C . LYS A 1 99 ? -12.612 5.592 8.620 1.00 83.56 99 LYS A C 1
ATOM 791 O O . LYS A 1 99 ? -13.269 5.052 7.740 1.00 83.56 99 LYS A O 1
ATOM 796 N N . VAL A 1 100 ? -11.419 6.148 8.407 1.00 88.12 100 VAL A N 1
ATOM 797 C CA . VAL A 1 100 ? -10.806 6.284 7.083 1.00 88.12 100 VAL A CA 1
ATOM 798 C C . VAL A 1 100 ? -9.408 5.690 7.109 1.00 88.12 100 VAL A C 1
ATOM 800 O O . VAL A 1 100 ? -8.652 5.899 8.059 1.00 88.12 100 VAL A O 1
ATOM 803 N N . ILE A 1 101 ? -9.056 4.952 6.060 1.00 91.19 101 ILE A N 1
ATOM 804 C CA . ILE A 1 101 ? -7.705 4.440 5.845 1.00 91.19 101 ILE A CA 1
ATOM 805 C C . ILE A 1 101 ? -7.225 4.974 4.500 1.00 91.19 101 ILE A C 1
ATOM 807 O O . ILE A 1 101 ? -7.903 4.812 3.489 1.00 91.19 101 ILE A O 1
ATOM 811 N N . MET A 1 102 ? -6.064 5.612 4.507 1.00 93.38 102 MET A N 1
ATOM 812 C CA . MET A 1 102 ? -5.433 6.217 3.342 1.00 93.38 102 MET A CA 1
ATOM 813 C C . MET A 1 102 ? -4.138 5.470 3.023 1.00 93.38 102 MET A C 1
ATOM 815 O O . MET A 1 102 ? -3.382 5.131 3.932 1.00 93.38 102 MET A O 1
ATOM 819 N N . LEU A 1 103 ? -3.868 5.245 1.742 1.00 94.38 103 LEU A N 1
ATOM 820 C CA . LEU A 1 103 ? -2.646 4.648 1.210 1.00 94.38 103 LEU A CA 1
ATOM 821 C C . LEU A 1 103 ? -2.094 5.577 0.125 1.00 94.38 103 LEU A C 1
ATOM 823 O O . LEU A 1 103 ? -2.670 5.639 -0.951 1.00 94.38 103 LEU A O 1
ATOM 827 N N . ASN A 1 104 ? -1.040 6.346 0.409 1.00 93.62 104 ASN A N 1
ATOM 828 C CA . ASN A 1 104 ? -0.479 7.351 -0.523 1.00 93.62 104 ASN A CA 1
ATOM 829 C C . ASN A 1 104 ? -1.573 8.256 -1.131 1.00 93.62 104 ASN A C 1
ATOM 831 O O . ASN A 1 104 ? -1.688 8.386 -2.344 1.00 93.62 104 ASN A O 1
ATOM 835 N N . ASN A 1 105 ? -2.426 8.837 -0.281 1.00 89.62 105 ASN A N 1
ATOM 836 C CA . ASN A 1 105 ? -3.596 9.646 -0.660 1.00 89.62 105 ASN A CA 1
ATOM 837 C C . ASN A 1 105 ? -4.737 8.898 -1.387 1.00 89.62 105 ASN A C 1
ATOM 839 O O . ASN A 1 105 ? -5.743 9.516 -1.724 1.00 89.62 105 ASN A O 1
ATOM 843 N N . PHE A 1 106 ? -4.654 7.577 -1.553 1.00 94.62 106 PHE A N 1
ATOM 844 C CA . PHE A 1 106 ? -5.754 6.738 -2.032 1.00 94.62 106 PHE A CA 1
ATOM 845 C C . PHE A 1 106 ? -6.598 6.219 -0.859 1.00 94.62 106 PHE A C 1
ATOM 847 O O . PHE A 1 106 ? -6.062 5.619 0.073 1.00 94.62 106 PHE A O 1
ATOM 854 N N . GLN A 1 107 ? -7.920 6.402 -0.894 1.00 95.44 107 GLN A N 1
ATOM 855 C CA . GLN A 1 107 ? -8.800 5.868 0.149 1.00 95.44 107 GLN A CA 1
ATOM 856 C C . GLN A 1 107 ? -8.995 4.356 -0.018 1.00 95.44 107 GLN A C 1
ATOM 858 O O . GLN A 1 107 ? -9.517 3.885 -1.030 1.00 95.44 107 GLN A O 1
ATOM 863 N N . VAL A 1 108 ? -8.604 3.595 1.002 1.00 94.12 108 VAL A N 1
ATOM 864 C CA . VAL A 1 108 ? -8.800 2.143 1.061 1.00 94.12 108 VAL A CA 1
ATOM 865 C C . VAL A 1 108 ? -10.275 1.840 1.321 1.00 94.12 108 VAL A C 1
ATOM 867 O O . VAL A 1 108 ? -10.883 2.437 2.214 1.00 94.12 108 VAL A O 1
ATOM 870 N N . LYS A 1 109 ? -10.828 0.906 0.544 1.00 90.38 109 LYS A N 1
ATOM 871 C CA . LYS A 1 109 ? -12.218 0.444 0.661 1.00 90.38 109 LYS A CA 1
ATOM 872 C C . LYS A 1 109 ? -12.351 -0.749 1.613 1.00 90.38 109 LYS A C 1
ATOM 874 O O . LYS A 1 109 ? -11.444 -1.616 1.624 1.00 90.38 109 LYS A O 1
#

pLDDT: mean 88.4, std 7.46, range [55.97, 97.38]

Sequence (109 aa):
MPKVLLNKNKDWKPENTEIDFQISSATLSGKKKNSLETKVKYGGGCRVHSFQLIKPIQASKDTLQLYLVHESDNDMCRAFVMNEIKFNVSKLKLKKNTKVIMLNNFQVK

Secondary structure (DSSP, 8-state):
--EEEEE--SS----SGGG-SEEEEEEEESTTS-EEEEEEEEE--SS--EEEEEEE--S-SSEEEEEEEEE-TT-----EEEEEEEEE-GGG---TT--EEEETTEEP-